Protein AF-A0A845Z6U8-F1 (afdb_monomer_lite)

Structure (mmCIF, N/CA/C/O backbone):
data_AF-A0A845Z6U8-F1
#
_entry.id   AF-A0A845Z6U8-F1
#
loop_
_atom_site.group_PDB
_atom_site.id
_atom_site.type_symbol
_atom_site.label_atom_id
_atom_site.label_alt_id
_atom_site.label_comp_id
_atom_site.label_asym_id
_atom_site.label_entity_id
_atom_site.label_seq_id
_atom_site.pdbx_PDB_ins_code
_atom_site.Cartn_x
_atom_site.Cartn_y
_atom_site.Cartn_z
_atom_site.occupancy
_atom_site.B_iso_or_equiv
_atom_site.auth_seq_id
_atom_site.auth_comp_id
_atom_site.auth_asym_id
_atom_site.auth_atom_id
_atom_site.pdbx_PDB_model_num
ATOM 1 N N . MET A 1 1 ? 1.580 18.014 40.217 1.00 48.16 1 MET A N 1
ATOM 2 C CA . MET A 1 1 ? 1.050 18.892 39.152 1.00 48.16 1 MET A CA 1
ATOM 3 C C . MET A 1 1 ? 1.675 18.442 37.843 1.00 48.16 1 MET A C 1
ATOM 5 O O . MET A 1 1 ? 2.863 18.664 37.665 1.00 48.16 1 MET A O 1
ATOM 9 N N . ALA A 1 2 ? 0.924 17.731 36.998 1.00 46.72 2 ALA A N 1
ATOM 10 C CA . ALA A 1 2 ? 1.406 17.305 35.682 1.00 46.72 2 ALA A CA 1
ATOM 11 C C . ALA A 1 2 ? 1.585 18.540 34.786 1.00 46.72 2 ALA A C 1
ATOM 13 O O . ALA A 1 2 ? 0.686 19.383 34.697 1.00 46.72 2 ALA A O 1
ATOM 14 N N . THR A 1 3 ? 2.762 18.694 34.191 1.00 50.81 3 THR A N 1
ATOM 15 C CA . THR A 1 3 ? 3.116 19.844 33.355 1.00 50.81 3 THR A CA 1
ATOM 16 C C . T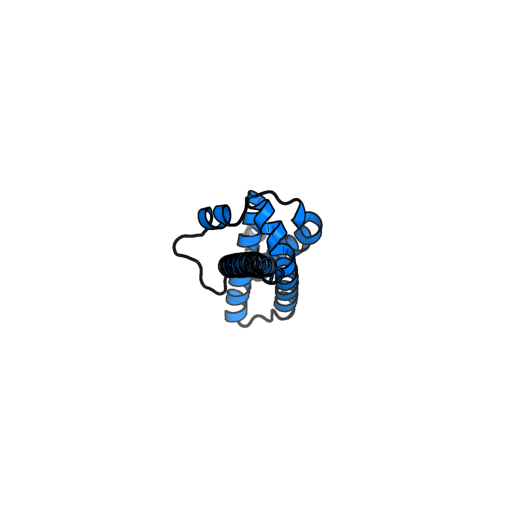HR A 1 3 ? 2.453 19.724 31.983 1.00 50.81 3 THR A C 1
ATOM 18 O O . THR A 1 3 ? 2.216 18.639 31.465 1.00 50.81 3 THR A O 1
ATOM 21 N N . LYS A 1 4 ? 2.164 20.866 31.348 1.00 52.47 4 LYS A N 1
ATOM 22 C CA . LYS A 1 4 ? 1.568 20.974 29.999 1.00 52.47 4 LYS A CA 1
ATOM 23 C C . LYS A 1 4 ? 2.322 20.167 28.919 1.00 52.47 4 LYS A C 1
ATOM 25 O O . LYS A 1 4 ? 1.747 19.840 27.887 1.00 52.47 4 LYS A O 1
ATOM 30 N N . SER A 1 5 ? 3.583 19.825 29.177 1.00 54.34 5 SER A N 1
ATOM 31 C CA . SER A 1 5 ? 4.432 18.975 28.337 1.00 54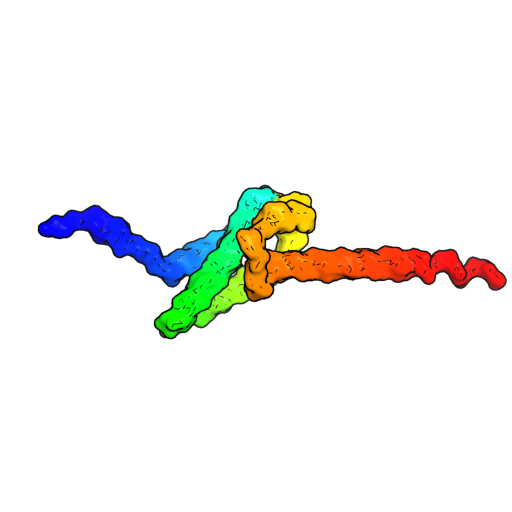.34 5 SER A CA 1
ATOM 32 C C . SER A 1 5 ? 4.039 17.490 28.366 1.00 54.34 5 SER A C 1
ATOM 34 O O . SER A 1 5 ? 4.144 16.833 27.331 1.00 54.34 5 SER A O 1
ATOM 36 N N . ASP A 1 6 ? 3.498 16.985 29.483 1.00 51.22 6 ASP A N 1
ATOM 37 C CA . ASP A 1 6 ? 2.974 15.612 29.578 1.00 51.22 6 ASP A CA 1
ATOM 38 C C . ASP A 1 6 ? 1.747 15.431 28.671 1.00 51.22 6 ASP A C 1
ATOM 40 O O . ASP A 1 6 ? 1.619 14.422 27.984 1.00 51.22 6 ASP A O 1
ATOM 44 N N . TYR A 1 7 ? 0.894 16.456 28.552 1.00 53.62 7 TYR A N 1
ATOM 45 C CA . TYR A 1 7 ? -0.278 16.434 27.665 1.00 53.62 7 TYR A CA 1
ATOM 46 C C . TYR A 1 7 ? 0.080 16.335 26.171 1.00 53.62 7 TYR A C 1
ATOM 48 O O . TYR A 1 7 ? -0.718 15.826 25.385 1.00 53.62 7 TYR A O 1
ATOM 56 N N . LEU A 1 8 ? 1.267 16.802 25.762 1.00 51.53 8 LEU A N 1
ATOM 57 C CA . LEU A 1 8 ? 1.724 16.731 24.369 1.00 51.53 8 LEU A CA 1
ATOM 58 C C . LEU A 1 8 ? 2.462 15.422 24.064 1.00 51.53 8 LEU A C 1
ATOM 60 O O . LEU A 1 8 ? 2.289 14.879 22.974 1.00 51.53 8 LEU A O 1
ATOM 64 N N . GLN A 1 9 ? 3.216 14.871 25.021 1.00 46.09 9 GLN A N 1
ATOM 65 C CA . GLN A 1 9 ? 3.813 13.535 24.881 1.00 46.09 9 GLN A CA 1
ATOM 66 C C . GLN A 1 9 ? 2.764 12.418 24.965 1.00 46.09 9 GLN A C 1
ATOM 68 O O . GLN A 1 9 ? 2.920 11.365 24.346 1.00 46.09 9 GLN A O 1
ATOM 73 N N . GLN A 1 10 ? 1.657 12.664 25.668 1.00 46.12 10 GLN A N 1
ATOM 74 C CA . GLN A 1 10 ? 0.540 11.736 25.808 1.00 46.12 10 GLN A CA 1
ATOM 75 C C . GLN A 1 10 ? -0.545 11.914 24.740 1.00 46.12 10 GLN A C 1
ATOM 77 O O . GLN A 1 10 ? -1.583 11.259 24.803 1.00 46.12 10 GLN A O 1
ATOM 82 N N . LYS A 1 11 ? -0.278 12.681 23.674 1.00 48.72 11 LYS A N 1
ATOM 83 C CA . LYS A 1 11 ? -0.920 12.433 22.379 1.00 48.72 11 LYS A CA 1
ATOM 84 C C . LYS A 1 11 ? -0.262 11.196 21.761 1.00 48.72 11 LYS A C 1
ATOM 86 O O . LYS A 1 11 ? 0.394 11.274 20.725 1.00 48.72 11 LYS A O 1
ATOM 91 N N . ARG A 1 12 ? -0.392 10.050 22.448 1.00 51.25 12 ARG A N 1
ATOM 92 C CA . ARG A 1 12 ? -0.118 8.730 21.874 1.00 51.25 12 ARG A CA 1
ATOM 93 C C . ARG A 1 12 ? -0.825 8.728 20.529 1.00 51.25 12 ARG A C 1
ATOM 95 O O . ARG A 1 12 ? -2.034 8.940 20.508 1.00 51.25 12 ARG A O 1
ATOM 102 N N . LEU A 1 13 ? -0.073 8.583 19.441 1.00 59.75 13 LEU A N 1
ATOM 103 C CA . LEU A 1 13 ? -0.636 8.416 18.107 1.00 59.75 13 LEU A CA 1
ATOM 104 C C . LEU A 1 13 ? -1.663 7.293 18.217 1.00 59.75 13 LEU A C 1
ATOM 106 O O . LEU A 1 13 ? -1.303 6.137 18.436 1.00 59.75 13 LEU A O 1
ATOM 110 N N . ASN A 1 14 ? -2.945 7.659 18.213 1.00 82.81 14 ASN A N 1
ATOM 111 C CA . ASN A 1 14 ? -4.014 6.682 18.205 1.00 82.81 14 ASN A CA 1
ATOM 112 C C . ASN A 1 14 ? -3.793 5.852 16.934 1.00 82.81 14 ASN A C 1
ATOM 114 O O . ASN A 1 14 ? -3.560 6.460 15.889 1.00 82.81 14 ASN A O 1
ATOM 118 N N . PRO A 1 15 ? -3.844 4.511 16.974 1.00 85.38 15 PRO A N 1
ATOM 119 C CA . PRO A 1 15 ? -3.687 3.705 15.765 1.00 85.38 15 PRO A CA 1
ATOM 120 C C . PRO A 1 15 ? -4.598 4.155 14.606 1.00 85.38 15 PRO A C 1
ATOM 122 O O . PRO A 1 15 ? -4.211 4.052 13.448 1.00 85.38 15 PRO A O 1
ATOM 125 N N . ALA A 1 16 ? -5.762 4.752 14.900 1.00 88.38 16 ALA A N 1
ATOM 126 C CA . ALA A 1 16 ? -6.628 5.371 13.892 1.00 88.38 16 ALA A CA 1
ATOM 127 C C . ALA A 1 16 ? -6.047 6.657 13.266 1.00 88.38 16 ALA A C 1
ATOM 129 O O . ALA A 1 16 ? -6.234 6.908 12.078 1.00 88.38 16 ALA A O 1
ATOM 130 N N . ASP A 1 17 ? -5.337 7.478 14.040 1.00 89.44 17 ASP A N 1
ATOM 131 C CA . ASP A 1 17 ? -4.647 8.662 13.517 1.00 89.44 17 ASP A CA 1
ATOM 132 C C . ASP A 1 17 ? -3.425 8.265 12.685 1.00 89.44 17 ASP A C 1
ATOM 134 O O . ASP A 1 17 ? -3.134 8.918 11.683 1.00 89.44 17 ASP A O 1
ATOM 138 N N . ASP A 1 18 ? -2.726 7.199 13.087 1.00 91.31 18 ASP A N 1
ATOM 139 C CA . ASP A 1 18 ? -1.624 6.638 12.304 1.00 91.31 18 ASP A CA 1
ATOM 140 C C . ASP A 1 18 ? -2.138 6.112 10.961 1.00 91.31 18 ASP A C 1
ATOM 142 O O . ASP A 1 18 ? -1.634 6.513 9.916 1.00 91.31 18 ASP A O 1
ATOM 146 N N . LEU A 1 19 ? -3.246 5.359 10.973 1.00 93.31 19 LEU A N 1
ATOM 147 C CA . LEU A 1 19 ? -3.896 4.875 9.755 1.00 93.31 19 LEU A CA 1
ATOM 148 C C . LEU A 1 19 ? -4.232 6.028 8.809 1.00 93.31 19 LEU A C 1
ATOM 150 O O . LEU A 1 19 ? -3.876 5.986 7.634 1.00 93.31 19 LEU A O 1
ATOM 154 N N . ARG A 1 20 ? -4.878 7.085 9.312 1.00 93.38 20 ARG A N 1
ATOM 155 C CA . ARG A 1 20 ? -5.236 8.248 8.485 1.00 93.38 20 ARG A CA 1
ATOM 156 C C . ARG A 1 20 ? -4.011 8.900 7.861 1.00 93.38 20 ARG A C 1
ATOM 158 O O . ARG A 1 20 ? -4.033 9.171 6.667 1.00 93.38 20 ARG A O 1
ATOM 165 N N . ARG A 1 21 ? -2.932 9.077 8.626 1.00 93.62 21 ARG A N 1
ATOM 166 C CA . ARG A 1 21 ? -1.672 9.636 8.111 1.00 93.62 21 ARG A CA 1
ATOM 167 C C . ARG A 1 21 ? -1.034 8.749 7.052 1.00 93.62 21 ARG A C 1
ATOM 169 O O . ARG A 1 21 ? -0.544 9.268 6.051 1.00 93.62 21 ARG A O 1
ATOM 176 N N . THR A 1 22 ? -1.035 7.433 7.253 1.00 94.44 22 THR A N 1
ATOM 177 C CA . THR A 1 22 ? -0.517 6.487 6.259 1.00 94.44 22 THR A CA 1
ATOM 178 C C . THR A 1 22 ? -1.336 6.560 4.970 1.00 94.44 22 THR A C 1
ATOM 180 O O . THR A 1 22 ? -0.755 6.656 3.890 1.00 94.44 22 THR A O 1
ATOM 183 N N . LEU A 1 23 ? -2.669 6.605 5.065 1.00 95.38 23 LEU A N 1
ATOM 184 C CA . LEU A 1 23 ? -3.548 6.773 3.901 1.00 95.38 23 LEU A CA 1
ATOM 185 C C . LEU A 1 23 ? -3.314 8.118 3.193 1.00 95.38 23 LEU A C 1
ATOM 187 O O . LEU A 1 23 ? -3.176 8.135 1.972 1.00 95.38 23 LEU A O 1
ATOM 191 N N . ASP A 1 24 ? -3.188 9.220 3.939 1.00 95.88 24 ASP A N 1
ATOM 192 C CA . ASP A 1 24 ? -2.892 10.550 3.384 1.00 95.88 24 ASP A CA 1
ATOM 193 C C . ASP A 1 24 ? -1.552 10.554 2.619 1.00 95.88 24 ASP A C 1
ATOM 195 O O . ASP A 1 24 ? -1.459 11.092 1.514 1.00 95.88 24 ASP A O 1
ATOM 199 N N . SER A 1 25 ? -0.515 9.917 3.176 1.00 93.62 25 SER A N 1
ATOM 200 C CA . SER A 1 25 ? 0.802 9.780 2.534 1.00 93.62 25 SER A CA 1
ATOM 201 C C . SER A 1 25 ? 0.715 8.987 1.224 1.00 93.62 25 SER A C 1
ATOM 203 O O . SER A 1 25 ? 1.220 9.419 0.184 1.00 93.62 25 SER A O 1
ATOM 205 N N . LEU A 1 26 ? 0.015 7.849 1.246 1.00 94.00 26 LEU A N 1
ATOM 206 C CA . LEU A 1 26 ? -0.188 7.001 0.071 1.00 94.00 26 LEU A CA 1
ATOM 207 C C . LEU A 1 26 ? -0.981 7.716 -1.034 1.00 94.00 26 LEU A C 1
ATOM 209 O O . LEU A 1 26 ? -0.670 7.563 -2.219 1.00 94.00 26 LEU A O 1
ATOM 213 N N . GLU A 1 27 ? -1.978 8.520 -0.667 1.00 94.88 27 GLU A N 1
ATOM 214 C CA . GLU A 1 27 ? -2.736 9.360 -1.600 1.00 94.88 27 GLU A CA 1
ATOM 215 C C . GLU A 1 27 ? -1.871 10.482 -2.195 1.00 94.88 27 GLU A C 1
ATOM 217 O O . GLU A 1 27 ? -1.907 10.717 -3.406 1.00 94.88 27 GLU A O 1
ATOM 222 N N . ALA A 1 28 ? -1.028 11.126 -1.385 1.00 94.12 28 ALA A N 1
ATOM 223 C CA . ALA A 1 28 ? -0.140 12.199 -1.835 1.00 94.12 28 ALA A CA 1
ATOM 224 C C . ALA A 1 28 ? 0.939 11.730 -2.830 1.00 94.12 28 ALA A C 1
ATOM 226 O O . ALA A 1 28 ? 1.437 12.527 -3.630 1.00 94.12 28 ALA A O 1
ATOM 227 N N . ILE A 1 29 ? 1.287 10.441 -2.818 1.00 90.75 29 ILE A N 1
ATOM 228 C CA . ILE A 1 29 ? 2.271 9.844 -3.735 1.00 90.75 29 ILE A CA 1
ATOM 229 C C . ILE A 1 29 ? 1.690 9.581 -5.134 1.00 90.75 29 ILE A C 1
ATOM 231 O O . ILE A 1 29 ? 2.437 9.491 -6.112 1.00 90.75 29 ILE A O 1
ATOM 235 N N . GLN A 1 30 ? 0.364 9.497 -5.278 1.00 90.50 30 GLN A N 1
ATOM 236 C CA . GLN A 1 30 ? -0.290 9.211 -6.561 1.00 90.50 30 GLN A CA 1
ATOM 237 C C . GLN A 1 30 ? 0.203 10.071 -7.747 1.00 90.50 30 GLN A C 1
ATOM 239 O O . GLN A 1 30 ? 0.542 9.491 -8.785 1.00 90.50 30 GLN A O 1
ATOM 244 N N . PRO A 1 31 ? 0.314 11.413 -7.649 1.00 90.81 31 PRO A N 1
ATOM 245 C CA . PRO A 1 31 ? 0.793 12.238 -8.761 1.00 90.81 31 PRO A CA 1
ATOM 246 C C . PRO A 1 31 ? 2.264 11.991 -9.135 1.00 90.81 31 PRO A C 1
ATOM 248 O O . PRO A 1 31 ? 2.643 12.205 -10.288 1.00 90.81 31 PRO A O 1
ATOM 251 N N . THR A 1 32 ? 3.095 11.522 -8.201 1.00 90.69 32 THR A N 1
ATOM 252 C CA . THR A 1 32 ? 4.552 11.385 -8.378 1.00 90.69 32 THR A CA 1
ATOM 253 C C . THR A 1 32 ? 5.014 9.937 -8.524 1.00 90.69 32 THR A C 1
ATOM 255 O O . THR A 1 32 ? 6.206 9.686 -8.687 1.00 90.69 32 THR A O 1
ATOM 258 N N . ILE A 1 33 ? 4.095 8.966 -8.570 1.00 87.44 33 ILE A N 1
ATOM 259 C CA . ILE A 1 33 ? 4.414 7.529 -8.533 1.00 87.44 33 ILE A CA 1
ATOM 260 C C . ILE A 1 33 ? 5.384 7.050 -9.631 1.00 87.44 33 ILE A C 1
ATOM 262 O O . ILE A 1 33 ? 6.127 6.090 -9.447 1.00 87.44 33 ILE A O 1
ATOM 266 N N . LYS A 1 34 ? 5.416 7.727 -10.787 1.00 87.19 34 LYS A N 1
ATOM 267 C CA . LYS A 1 34 ? 6.352 7.421 -11.888 1.00 87.19 34 LYS A CA 1
ATOM 268 C C . LYS A 1 34 ? 7.796 7.849 -11.610 1.00 87.19 34 LYS A C 1
ATOM 270 O O . LYS A 1 34 ? 8.688 7.403 -12.323 1.00 87.19 34 LYS A O 1
ATOM 275 N N . GLN A 1 35 ? 7.997 8.752 -10.659 1.00 90.06 35 GLN A N 1
ATOM 276 C CA . GLN A 1 35 ? 9.274 9.400 -10.354 1.00 90.06 35 GLN A CA 1
ATOM 277 C C . GLN A 1 35 ? 9.927 8.821 -9.093 1.00 90.06 35 GLN A C 1
ATOM 279 O O . GLN A 1 35 ? 10.997 9.276 -8.700 1.00 90.06 35 GLN A O 1
ATOM 284 N N . LEU A 1 36 ? 9.291 7.832 -8.458 1.00 88.25 36 LEU A N 1
ATOM 285 C CA . LEU A 1 36 ? 9.806 7.233 -7.236 1.00 88.25 36 LEU A CA 1
ATOM 286 C C . LEU A 1 36 ? 11.114 6.495 -7.506 1.00 88.25 36 LEU A C 1
ATOM 288 O O . LEU A 1 36 ? 11.211 5.675 -8.424 1.00 88.25 36 LEU A O 1
ATOM 292 N N . ASN A 1 37 ? 12.100 6.758 -6.656 1.00 89.06 37 ASN A N 1
ATOM 293 C CA . ASN A 1 37 ? 13.303 5.940 -6.584 1.00 89.06 37 ASN A CA 1
ATOM 294 C C . ASN A 1 37 ? 13.034 4.637 -5.813 1.00 89.06 37 ASN A C 1
ATOM 296 O O . ASN A 1 37 ? 11.963 4.439 -5.238 1.00 89.06 37 ASN A O 1
ATOM 300 N N . SER A 1 38 ? 14.027 3.752 -5.776 1.00 85.38 38 SER A N 1
ATOM 301 C CA . SER A 1 38 ? 13.900 2.424 -5.169 1.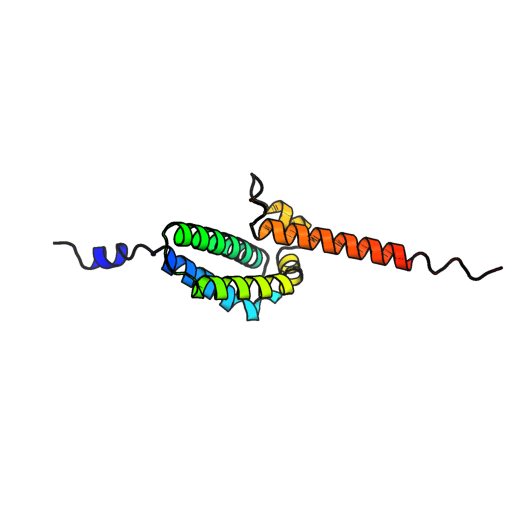00 85.38 38 SER A CA 1
ATOM 302 C C . SER A 1 38 ? 13.522 2.473 -3.688 1.00 85.38 38 SER A C 1
ATOM 304 O O . SER A 1 38 ? 12.649 1.724 -3.258 1.00 85.38 38 SER A O 1
ATOM 306 N N . THR A 1 39 ? 14.101 3.398 -2.921 1.00 87.38 39 THR A N 1
ATOM 307 C CA . THR A 1 39 ? 13.800 3.573 -1.493 1.00 87.38 39 THR A CA 1
ATOM 308 C C . THR A 1 39 ? 12.373 4.069 -1.269 1.00 87.38 39 THR A C 1
ATOM 310 O O . THR A 1 39 ? 11.680 3.576 -0.383 1.00 87.38 39 THR A O 1
ATOM 313 N N . GLN A 1 40 ? 11.907 5.015 -2.084 1.00 89.69 40 GLN A N 1
ATOM 314 C CA . GLN A 1 40 ? 10.543 5.542 -2.002 1.00 89.69 40 GLN A CA 1
ATOM 315 C C . GLN A 1 40 ? 9.509 4.503 -2.438 1.00 89.69 40 GLN A C 1
ATOM 317 O O . GLN A 1 40 ? 8.502 4.320 -1.762 1.00 89.69 40 GLN A O 1
ATOM 322 N N . ALA A 1 41 ? 9.776 3.788 -3.534 1.00 88.44 41 ALA A N 1
ATOM 323 C CA . ALA A 1 41 ? 8.950 2.678 -3.995 1.00 88.44 41 ALA A CA 1
ATOM 324 C C . ALA A 1 41 ? 8.814 1.603 -2.907 1.00 88.44 41 ALA A C 1
ATOM 326 O O . ALA A 1 41 ? 7.711 1.139 -2.636 1.00 88.44 41 ALA A O 1
ATOM 327 N N . LEU A 1 42 ? 9.918 1.261 -2.237 1.00 86.88 42 LEU A N 1
ATOM 328 C CA . LEU A 1 42 ? 9.919 0.334 -1.109 1.00 86.88 42 LEU A CA 1
ATOM 329 C C . LEU A 1 42 ? 9.107 0.867 0.082 1.00 86.88 42 LEU A C 1
ATOM 331 O O . LEU A 1 42 ? 8.368 0.104 0.704 1.00 86.88 42 LEU A O 1
ATOM 335 N N . GLY A 1 43 ? 9.234 2.162 0.384 1.00 89.31 43 GLY A N 1
ATOM 336 C CA . GLY A 1 43 ? 8.443 2.844 1.410 1.00 89.31 43 GLY A CA 1
ATOM 337 C C . GLY A 1 43 ? 6.944 2.703 1.162 1.00 89.31 43 GLY A C 1
ATOM 338 O O . GLY A 1 43 ? 6.232 2.242 2.043 1.00 89.31 43 GLY A O 1
ATOM 339 N N . VAL A 1 44 ? 6.489 2.951 -0.070 1.00 90.94 44 VAL A N 1
ATOM 340 C CA . VAL A 1 44 ? 5.077 2.784 -0.461 1.00 90.94 44 VAL A CA 1
ATOM 341 C C . VAL A 1 44 ? 4.569 1.367 -0.194 1.00 90.94 44 VAL A C 1
ATOM 343 O O . VAL A 1 44 ? 3.460 1.200 0.305 1.00 90.94 44 VAL A O 1
ATOM 346 N N . LEU A 1 45 ? 5.364 0.334 -0.499 1.00 88.00 45 LEU A N 1
ATOM 347 C CA . LEU A 1 45 ? 4.959 -1.054 -0.239 1.00 88.00 45 LEU A CA 1
ATOM 348 C C . LEU A 1 45 ? 4.834 -1.355 1.254 1.00 88.00 45 LEU A C 1
ATOM 350 O O . LEU A 1 45 ? 3.935 -2.086 1.660 1.00 88.00 45 LEU A O 1
ATOM 354 N N . ARG A 1 46 ? 5.729 -0.790 2.068 1.00 88.12 46 ARG A N 1
ATOM 355 C CA . ARG A 1 46 ? 5.665 -0.919 3.527 1.00 88.12 46 ARG A CA 1
ATOM 356 C C . ARG A 1 46 ? 4.472 -0.167 4.103 1.00 88.12 46 ARG A C 1
ATOM 358 O O . ARG A 1 46 ? 3.800 -0.712 4.968 1.00 88.12 46 ARG A O 1
ATOM 365 N N . ASP A 1 47 ? 4.185 1.025 3.597 1.00 92.25 47 ASP A N 1
ATOM 366 C CA . ASP A 1 47 ? 3.048 1.836 4.033 1.00 92.25 47 ASP A CA 1
ATOM 367 C C . ASP A 1 47 ? 1.712 1.161 3.686 1.00 92.25 47 ASP A C 1
ATOM 369 O O . ASP A 1 47 ? 0.781 1.199 4.487 1.00 92.25 47 ASP A O 1
ATOM 373 N N . LEU A 1 48 ? 1.618 0.486 2.533 1.00 91.25 48 LEU A N 1
ATOM 374 C CA . LEU A 1 48 ? 0.442 -0.312 2.160 1.00 91.25 48 LEU A CA 1
ATOM 375 C C . LEU A 1 48 ? 0.205 -1.478 3.128 1.00 91.25 48 LEU A C 1
ATOM 377 O O . LEU A 1 48 ? -0.916 -1.663 3.599 1.00 91.25 48 LEU A O 1
ATOM 381 N N . ASP A 1 49 ? 1.255 -2.235 3.449 1.00 89.62 49 ASP A N 1
ATOM 382 C CA . ASP A 1 49 ? 1.180 -3.319 4.433 1.00 89.62 49 ASP A CA 1
ATOM 383 C C . ASP A 1 49 ? 0.838 -2.793 5.835 1.00 89.62 49 ASP A C 1
ATOM 385 O O . ASP A 1 49 ? 0.019 -3.382 6.536 1.00 89.62 49 ASP A O 1
ATOM 389 N N . HIS A 1 50 ? 1.439 -1.670 6.238 1.00 90.62 50 HIS A N 1
ATOM 390 C CA . HIS A 1 50 ? 1.189 -1.047 7.539 1.00 90.62 50 HIS A CA 1
ATOM 391 C C . HIS A 1 50 ? -0.255 -0.558 7.663 1.00 90.62 50 HIS A C 1
ATOM 393 O O . HIS A 1 50 ? -0.914 -0.828 8.665 1.00 90.62 50 HIS A O 1
ATOM 399 N N . ALA A 1 51 ? -0.787 0.097 6.627 1.00 91.94 51 ALA A N 1
ATOM 400 C CA . ALA A 1 51 ? -2.187 0.509 6.586 1.00 91.94 51 ALA A CA 1
ATOM 401 C C . ALA A 1 51 ? -3.140 -0.696 6.667 1.00 91.94 51 ALA A C 1
ATOM 403 O O . ALA A 1 51 ? -4.135 -0.635 7.391 1.00 91.94 51 ALA A O 1
ATOM 404 N N . TYR A 1 52 ? -2.819 -1.800 5.983 1.00 90.56 52 TYR A N 1
ATOM 405 C CA . TYR A 1 52 ? -3.585 -3.044 6.078 1.00 90.56 52 TYR A CA 1
ATOM 406 C C . TYR A 1 52 ? -3.572 -3.621 7.502 1.00 90.56 52 TYR A C 1
ATOM 408 O O . TYR A 1 52 ? -4.630 -3.933 8.056 1.00 90.56 52 TYR A O 1
ATOM 416 N N . ASP A 1 53 ? -2.397 -3.704 8.132 1.00 89.94 53 ASP A N 1
ATOM 417 C CA . ASP A 1 53 ? -2.257 -4.191 9.508 1.00 89.94 53 ASP A CA 1
ATOM 418 C C . ASP A 1 53 ? -3.033 -3.299 10.500 1.00 89.94 53 ASP A C 1
ATOM 420 O O . ASP A 1 53 ? -3.697 -3.812 11.406 1.00 89.94 53 ASP A O 1
ATOM 424 N N . LEU A 1 54 ? -2.996 -1.972 10.326 1.00 91.62 54 LEU A N 1
ATOM 425 C CA . LEU A 1 54 ? -3.742 -1.026 11.160 1.00 91.62 54 LEU A CA 1
ATOM 426 C C . LEU A 1 54 ? -5.257 -1.156 10.988 1.00 91.62 54 LEU A C 1
ATOM 428 O O . LEU A 1 54 ? -5.971 -1.139 11.992 1.00 91.62 54 LEU A O 1
ATOM 432 N N . LEU A 1 55 ? -5.747 -1.318 9.754 1.00 91.81 55 LEU A N 1
ATOM 433 C CA . LEU A 1 55 ? -7.167 -1.571 9.490 1.00 91.81 55 LEU A CA 1
ATOM 434 C C . LEU A 1 55 ? -7.637 -2.807 10.254 1.00 91.81 55 LEU A C 1
ATOM 436 O O . LEU A 1 55 ? -8.550 -2.697 11.067 1.00 91.81 55 LEU A O 1
ATOM 440 N N . ARG A 1 56 ? -6.940 -3.942 10.113 1.00 89.81 56 ARG A N 1
ATOM 441 C CA . ARG A 1 56 ? -7.313 -5.181 10.818 1.00 89.81 56 ARG A CA 1
ATOM 442 C C . ARG A 1 56 ? -7.273 -5.037 12.337 1.00 89.81 56 ARG A C 1
ATOM 444 O O . ARG A 1 56 ? -8.139 -5.557 13.038 1.00 89.81 56 ARG A O 1
ATOM 451 N N . GLN A 1 57 ? -6.271 -4.334 12.864 1.00 90.88 57 GLN A N 1
ATOM 452 C CA . GLN A 1 57 ? -6.152 -4.089 14.305 1.00 90.88 57 GLN A CA 1
ATOM 453 C C . GLN A 1 57 ? -7.281 -3.213 14.857 1.00 90.88 57 GLN A C 1
ATOM 455 O O . GLN A 1 57 ? -7.674 -3.383 16.013 1.00 90.88 57 GLN A O 1
ATOM 460 N N . LEU A 1 58 ? -7.757 -2.244 14.077 1.00 91.50 58 LEU A N 1
ATOM 461 C CA . LEU A 1 58 ? -8.831 -1.334 14.467 1.00 91.50 58 LEU A CA 1
ATOM 462 C C . LEU A 1 58 ? -10.214 -1.975 14.266 1.00 91.50 58 LEU A C 1
ATOM 464 O O . LEU A 1 58 ? -11.076 -1.801 15.125 1.00 91.50 58 LEU A O 1
ATOM 468 N N . GLU A 1 59 ? -10.403 -2.771 13.210 1.00 89.81 59 GLU A N 1
ATOM 469 C CA . GLU A 1 59 ? -11.604 -3.596 12.999 1.00 89.81 59 GLU A CA 1
ATOM 470 C C . GLU A 1 59 ? -11.801 -4.583 14.153 1.00 89.81 59 GLU A C 1
ATOM 472 O O . GLU A 1 59 ? -12.899 -4.713 14.684 1.00 89.81 59 GLU A O 1
ATOM 477 N N . ALA A 1 60 ? -10.722 -5.226 14.619 1.00 89.75 60 ALA A N 1
ATOM 478 C CA . ALA A 1 60 ? -10.768 -6.132 15.768 1.00 89.75 60 ALA A CA 1
ATOM 479 C C . ALA A 1 60 ? -11.191 -5.442 17.083 1.00 89.75 60 ALA A C 1
ATOM 481 O O . ALA A 1 60 ? -11.491 -6.119 18.066 1.00 89.75 60 ALA A O 1
ATOM 482 N N . LYS A 1 61 ? -11.199 -4.104 17.114 1.00 89.81 61 LYS A N 1
ATOM 483 C CA . LYS A 1 61 ? -11.667 -3.279 18.238 1.00 89.81 61 LYS A CA 1
ATOM 484 C C . LYS A 1 61 ? -13.070 -2.707 18.012 1.00 89.81 61 LYS A C 1
ATOM 486 O O . LYS A 1 61 ? -13.472 -1.828 18.769 1.00 89.81 61 LYS A O 1
ATOM 491 N N . ASP A 1 62 ? -13.778 -3.183 16.986 1.00 87.56 62 ASP A N 1
ATOM 492 C CA . ASP A 1 62 ? -15.140 -2.775 16.620 1.00 87.56 62 ASP A CA 1
ATOM 493 C C . ASP A 1 62 ? -15.274 -1.259 16.359 1.00 87.56 62 ASP A C 1
ATOM 495 O O . ASP A 1 62 ? -16.296 -0.622 16.614 1.00 87.56 62 ASP A O 1
ATOM 499 N N . ILE A 1 63 ? -14.191 -0.645 15.869 1.00 86.69 63 ILE A N 1
ATOM 500 C CA . ILE A 1 63 ? -14.186 0.758 15.454 1.00 86.69 63 ILE A CA 1
ATOM 501 C C . ILE A 1 63 ? -14.807 0.837 14.059 1.00 86.69 63 ILE A C 1
ATOM 503 O O . ILE A 1 63 ? -14.423 0.096 13.158 1.00 86.69 63 ILE A O 1
ATOM 507 N N . ASN A 1 64 ? -15.737 1.772 13.849 1.00 88.69 64 ASN A N 1
ATOM 508 C CA . ASN A 1 64 ? -16.276 2.017 12.515 1.00 88.69 64 ASN A CA 1
ATOM 509 C C . ASN A 1 64 ? -15.206 2.665 11.617 1.00 88.69 64 ASN A C 1
ATOM 511 O O . ASN A 1 64 ? -14.860 3.831 11.809 1.00 88.69 64 ASN A O 1
ATOM 515 N N . LEU A 1 65 ? -14.717 1.903 10.638 1.00 91.88 65 LEU A N 1
ATOM 516 C CA . LEU A 1 65 ? -13.682 2.300 9.676 1.00 91.88 65 LEU A CA 1
ATOM 517 C C . LEU A 1 65 ? -14.193 2.318 8.232 1.00 91.88 65 LEU A C 1
ATOM 519 O O . LEU A 1 65 ? -13.404 2.220 7.293 1.00 91.88 65 LEU A O 1
ATOM 523 N N . GLN A 1 66 ? -15.510 2.390 8.009 1.00 90.31 66 GLN A N 1
ATOM 524 C CA . GLN A 1 66 ? -16.076 2.276 6.658 1.00 90.31 66 GLN A CA 1
ATOM 525 C C . GLN A 1 66 ? -15.468 3.303 5.681 1.00 90.31 66 GLN A C 1
ATOM 527 O O . GLN A 1 66 ? -15.226 2.986 4.514 1.00 90.31 66 GLN A O 1
ATOM 532 N N . GLY A 1 67 ? -15.181 4.518 6.160 1.00 91.69 67 GLY A N 1
ATOM 533 C CA . GLY A 1 67 ? -14.511 5.552 5.371 1.00 91.69 67 GLY A CA 1
ATOM 534 C C . GLY A 1 67 ? -13.068 5.181 5.028 1.00 91.69 67 GLY A C 1
ATOM 535 O O . GLY A 1 67 ? -12.665 5.256 3.866 1.00 91.69 67 GLY A O 1
ATOM 536 N N . GLU A 1 68 ? -12.299 4.737 6.019 1.00 94.44 68 GLU A N 1
ATOM 537 C CA . GLU A 1 68 ? -10.914 4.304 5.860 1.00 94.44 68 GLU A CA 1
ATOM 538 C C . GLU A 1 68 ? -10.789 3.073 4.941 1.00 94.44 68 GLU A C 1
ATOM 540 O O . GLU A 1 68 ? -9.884 3.040 4.107 1.00 94.44 68 GLU A O 1
ATOM 545 N N . HIS A 1 69 ? -11.733 2.125 4.987 1.00 92.12 69 HIS A N 1
ATOM 546 C CA . HIS A 1 69 ? -11.799 1.016 4.025 1.00 92.12 69 HIS A CA 1
ATOM 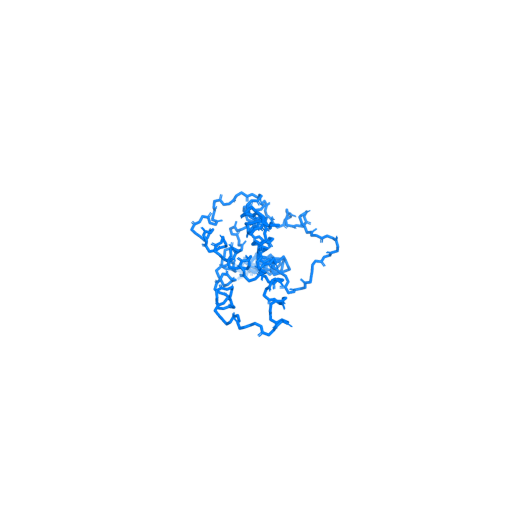547 C C . HIS A 1 69 ? -11.993 1.499 2.594 1.00 92.12 69 HIS A C 1
ATOM 549 O O . HIS A 1 69 ? -11.276 1.052 1.699 1.00 92.12 69 HIS A O 1
ATOM 555 N N . GLY A 1 70 ? -12.940 2.413 2.364 1.00 92.69 70 GLY A N 1
ATOM 556 C CA . GLY A 1 70 ? -13.182 2.958 1.028 1.00 92.69 70 GLY A CA 1
ATOM 557 C C . GLY A 1 70 ? -11.945 3.662 0.465 1.00 92.69 70 GLY A C 1
ATOM 558 O O . GLY A 1 70 ? -11.583 3.457 -0.696 1.00 92.69 70 GLY A O 1
ATOM 559 N N . ARG A 1 71 ? -11.248 4.437 1.307 1.00 95.31 71 ARG A N 1
ATOM 560 C CA . ARG A 1 71 ? -9.982 5.091 0.945 1.00 95.31 71 ARG A CA 1
ATOM 561 C C . ARG A 1 71 ? -8.895 4.076 0.614 1.00 95.31 71 ARG A C 1
ATOM 563 O O . ARG A 1 71 ? -8.295 4.158 -0.457 1.00 95.31 71 ARG A O 1
ATOM 570 N N . PHE A 1 72 ? -8.680 3.092 1.486 1.00 94.12 72 PHE A N 1
ATOM 571 C CA . PHE A 1 72 ? -7.676 2.057 1.261 1.00 94.12 72 PHE A CA 1
ATOM 572 C C . PHE A 1 72 ? -7.949 1.282 -0.032 1.00 94.12 72 PHE A C 1
ATOM 574 O O . PHE A 1 72 ? -7.061 1.183 -0.870 1.00 94.12 72 PHE A O 1
ATOM 581 N N . GLN A 1 73 ? -9.191 0.855 -0.280 1.00 91.44 73 GLN A N 1
ATOM 582 C CA . GLN A 1 73 ? -9.574 0.178 -1.527 1.00 91.44 73 GLN A CA 1
ATOM 583 C C . GLN A 1 73 ? -9.311 1.032 -2.778 1.00 91.44 73 GLN A C 1
ATOM 585 O O . GLN A 1 73 ? -8.865 0.513 -3.806 1.00 91.44 73 GLN A O 1
ATOM 590 N N . ALA A 1 74 ? -9.558 2.344 -2.715 1.00 92.81 74 ALA A N 1
ATOM 591 C CA . ALA A 1 74 ? -9.257 3.251 -3.821 1.00 92.81 74 ALA A CA 1
ATOM 592 C C . ALA A 1 74 ? -7.743 3.346 -4.081 1.00 92.81 74 ALA A C 1
ATOM 594 O O . ALA A 1 74 ? -7.310 3.275 -5.238 1.00 92.81 74 ALA A O 1
ATOM 595 N N . ILE A 1 75 ? -6.938 3.437 -3.016 1.00 93.00 75 ILE A N 1
ATOM 596 C CA . ILE A 1 75 ? -5.472 3.396 -3.095 1.00 93.00 75 ILE A CA 1
ATOM 597 C C . ILE A 1 75 ? -5.022 2.060 -3.688 1.00 93.00 75 ILE A C 1
ATOM 599 O O . ILE A 1 75 ? -4.217 2.054 -4.618 1.00 93.00 75 ILE A O 1
ATOM 603 N N . GLU A 1 76 ? -5.566 0.931 -3.237 1.00 89.50 76 GLU A N 1
ATOM 604 C CA . GLU A 1 76 ? -5.220 -0.381 -3.780 1.00 89.50 76 GLU A CA 1
ATOM 605 C C . GLU A 1 76 ? -5.524 -0.466 -5.278 1.00 89.50 76 GLU A C 1
ATOM 607 O O . GLU A 1 76 ? -4.666 -0.853 -6.077 1.00 89.50 76 GLU A O 1
ATOM 612 N N . ALA A 1 77 ? -6.725 -0.060 -5.693 1.00 89.31 77 ALA A N 1
ATOM 613 C CA . ALA A 1 77 ? -7.124 -0.054 -7.097 1.00 89.31 77 ALA A CA 1
ATOM 614 C C . ALA A 1 77 ? -6.199 0.826 -7.953 1.00 89.31 77 ALA A C 1
ATOM 616 O O . ALA A 1 77 ? -5.847 0.452 -9.079 1.00 89.31 77 ALA A O 1
ATOM 617 N N . PHE A 1 78 ? -5.769 1.970 -7.418 1.00 90.12 78 PHE A N 1
ATOM 618 C CA . PHE A 1 78 ? -4.769 2.821 -8.048 1.00 90.12 78 PHE A CA 1
ATOM 619 C C . PHE A 1 78 ? -3.416 2.101 -8.152 1.00 90.12 78 PHE A C 1
ATOM 621 O O . PHE A 1 78 ? -2.889 1.937 -9.256 1.00 90.12 78 PHE A O 1
ATOM 628 N N . MET A 1 79 ? -2.879 1.592 -7.044 1.00 88.12 79 MET A N 1
ATOM 629 C CA . MET A 1 79 ? -1.569 0.933 -6.991 1.00 88.12 79 MET A CA 1
ATOM 630 C C . MET A 1 79 ? -1.496 -0.297 -7.907 1.00 88.12 79 MET A C 1
ATOM 632 O O . MET A 1 79 ? -0.454 -0.558 -8.517 1.00 88.12 79 MET A O 1
ATOM 636 N N . ARG A 1 80 ? -2.616 -1.002 -8.119 1.00 86.00 80 ARG A N 1
ATOM 637 C CA . ARG A 1 80 ? -2.719 -2.123 -9.074 1.00 86.00 80 ARG A CA 1
ATOM 638 C C . ARG A 1 80 ? -2.464 -1.680 -10.515 1.00 86.00 80 ARG A C 1
ATOM 640 O O . ARG A 1 80 ? -1.819 -2.387 -11.288 1.00 86.00 80 ARG A O 1
ATOM 647 N N . ARG A 1 81 ? -2.927 -0.485 -10.890 1.00 86.19 81 ARG A N 1
ATOM 648 C CA . ARG A 1 81 ? -2.657 0.106 -12.215 1.00 86.19 81 ARG A CA 1
ATOM 649 C C . ARG A 1 81 ? -1.197 0.547 -12.344 1.00 86.19 81 ARG A C 1
ATOM 651 O O . ARG A 1 81 ? -0.623 0.485 -13.432 1.00 86.19 81 ARG A O 1
ATOM 658 N N . TRP A 1 82 ? -0.585 0.944 -11.231 1.00 85.81 82 TRP A N 1
ATOM 659 C CA . TRP A 1 82 ? 0.775 1.483 -11.174 1.00 85.81 82 TRP A CA 1
ATOM 660 C C . TRP A 1 82 ? 1.852 0.474 -10.783 1.00 85.81 82 TRP A C 1
ATOM 662 O O . TRP A 1 82 ? 3.025 0.840 -10.734 1.00 85.81 82 TRP A O 1
ATOM 672 N N . THR A 1 83 ? 1.507 -0.805 -10.625 1.00 84.38 83 THR A N 1
ATOM 673 C CA . THR A 1 83 ? 2.441 -1.866 -10.219 1.00 84.38 83 THR A CA 1
ATOM 674 C C . THR A 1 83 ? 3.682 -1.933 -11.112 1.00 84.38 83 THR A C 1
ATOM 676 O O . THR A 1 83 ? 4.797 -2.101 -10.635 1.00 84.38 83 THR A O 1
ATOM 679 N N . ALA A 1 84 ? 3.530 -1.754 -12.426 1.00 83.19 84 ALA A N 1
ATOM 680 C CA . ALA A 1 84 ? 4.661 -1.837 -13.349 1.00 83.19 84 ALA A CA 1
ATOM 681 C C . ALA A 1 84 ? 5.622 -0.631 -13.294 1.00 83.19 84 ALA A C 1
ATOM 683 O O . ALA A 1 84 ? 6.833 -0.832 -13.392 1.00 83.19 84 ALA A O 1
ATOM 684 N N . PRO A 1 85 ? 5.139 0.618 -13.194 1.00 83.94 85 PRO A N 1
ATOM 685 C CA . PRO A 1 85 ? 5.969 1.759 -12.807 1.00 83.94 85 PRO A CA 1
ATOM 686 C C . PRO A 1 85 ? 6.641 1.600 -11.438 1.00 83.94 85 PRO A C 1
ATOM 688 O O . PRO A 1 85 ? 7.845 1.818 -11.353 1.00 83.94 85 PRO A O 1
ATOM 691 N N . LEU A 1 86 ? 5.913 1.128 -10.422 1.00 83.25 86 LEU A N 1
ATOM 692 C CA . LEU A 1 86 ? 6.442 0.872 -9.074 1.00 83.25 86 LEU A CA 1
ATOM 693 C C . LEU A 1 86 ? 7.615 -0.118 -9.102 1.00 83.25 86 LEU A C 1
ATOM 695 O O . LEU A 1 86 ? 8.692 0.167 -8.589 1.00 83.25 86 LEU A O 1
ATOM 699 N N . LEU A 1 87 ? 7.442 -1.241 -9.805 1.00 83.88 87 LEU A N 1
ATOM 700 C CA . LEU A 1 87 ? 8.496 -2.235 -10.013 1.00 83.88 87 LEU A CA 1
ATOM 701 C C . LEU A 1 87 ? 9.708 -1.670 -10.749 1.00 83.88 87 LEU A C 1
ATOM 703 O O . LEU A 1 87 ? 10.831 -2.046 -10.441 1.00 83.88 87 LEU A O 1
ATOM 707 N N . ARG A 1 88 ? 9.502 -0.782 -11.729 1.00 82.25 88 ARG A N 1
ATOM 708 C CA . ARG A 1 88 ? 10.617 -0.117 -12.418 1.00 82.25 88 ARG A CA 1
ATOM 709 C C . ARG A 1 88 ? 11.396 0.790 -11.469 1.00 82.25 88 ARG A C 1
ATOM 711 O O . ARG A 1 88 ? 12.618 0.717 -11.481 1.00 82.25 88 ARG A O 1
ATOM 718 N N . GLY A 1 89 ? 10.709 1.572 -10.635 1.00 81.56 89 GLY A N 1
ATOM 719 C CA . GLY A 1 89 ? 11.347 2.385 -9.592 1.00 81.56 89 GLY A CA 1
ATOM 720 C C . GLY A 1 89 ? 12.143 1.540 -8.593 1.00 81.56 89 GLY A C 1
ATOM 721 O O . GLY A 1 89 ? 13.243 1.915 -8.194 1.00 81.56 89 GLY A O 1
ATOM 722 N N . LEU A 1 90 ? 11.642 0.346 -8.265 1.00 82.88 90 LEU A N 1
ATOM 723 C CA . LEU A 1 90 ? 12.306 -0.602 -7.367 1.00 82.88 90 LEU A CA 1
ATOM 724 C C . LEU A 1 90 ? 13.592 -1.236 -7.942 1.00 82.88 90 LEU A C 1
ATOM 726 O O . LEU A 1 90 ? 14.334 -1.863 -7.198 1.00 82.88 90 LEU A O 1
ATOM 730 N N . GLY A 1 91 ? 13.866 -1.099 -9.244 1.00 82.50 91 GLY A N 1
ATOM 731 C CA . GLY A 1 91 ? 14.974 -1.796 -9.918 1.00 82.50 91 GLY A CA 1
ATOM 732 C C . GLY A 1 91 ? 14.562 -3.101 -10.613 1.00 82.50 91 GLY A C 1
ATOM 733 O O . GLY A 1 91 ? 15.403 -3.837 -11.122 1.00 82.50 91 GLY A O 1
ATOM 734 N N . GLY A 1 92 ? 13.259 -3.371 -10.694 1.00 82.00 92 GLY A N 1
ATOM 735 C CA . GLY A 1 92 ? 12.670 -4.494 -11.416 1.00 82.00 92 GLY A CA 1
ATOM 736 C C . GLY A 1 92 ? 12.235 -5.665 -10.525 1.00 82.00 92 GLY A C 1
ATOM 737 O O . GLY A 1 92 ? 12.332 -5.613 -9.301 1.00 82.00 92 GLY A O 1
ATOM 738 N N . PRO A 1 93 ? 11.725 -6.748 -11.142 1.00 76.19 93 PRO A N 1
ATOM 739 C CA . PRO A 1 93 ? 11.245 -7.933 -10.428 1.00 76.19 93 PRO A CA 1
ATOM 740 C C . PRO A 1 93 ? 12.281 -8.648 -9.555 1.00 76.19 93 PRO A C 1
ATOM 742 O O . PRO A 1 93 ? 11.915 -9.240 -8.544 1.00 76.19 93 PRO A O 1
ATOM 745 N N . SER A 1 94 ? 13.555 -8.625 -9.955 1.00 77.25 94 SER A N 1
ATOM 746 C CA . SER A 1 94 ? 14.647 -9.244 -9.197 1.00 77.25 94 SER A CA 1
ATOM 747 C C . SER A 1 94 ? 14.879 -8.514 -7.878 1.00 77.25 94 SER A C 1
ATOM 749 O O . SER A 1 94 ? 14.866 -9.154 -6.834 1.00 77.25 94 SER A O 1
ATOM 751 N N . ALA A 1 95 ? 14.944 -7.179 -7.918 1.00 79.94 95 ALA A N 1
ATOM 752 C CA . ALA A 1 95 ? 15.143 -6.341 -6.737 1.00 79.94 95 ALA A CA 1
ATOM 753 C C . ALA A 1 95 ? 14.033 -6.523 -5.687 1.00 79.94 95 ALA A C 1
ATOM 755 O O . ALA A 1 95 ? 14.288 -6.447 -4.491 1.00 79.94 95 ALA A O 1
ATOM 756 N N . LEU A 1 96 ? 12.799 -6.839 -6.104 1.00 77.25 96 LEU A N 1
ATOM 757 C CA . LEU A 1 96 ? 11.705 -7.140 -5.172 1.00 77.25 96 LEU A CA 1
ATOM 758 C C . LEU A 1 96 ? 12.009 -8.355 -4.288 1.00 77.25 96 LEU A C 1
ATOM 760 O O . LEU A 1 96 ? 11.623 -8.375 -3.123 1.00 77.25 96 LEU A O 1
ATOM 764 N N . SER A 1 97 ? 12.717 -9.348 -4.828 1.00 75.69 97 SER A N 1
ATOM 765 C CA . SER A 1 97 ? 13.085 -10.548 -4.073 1.00 75.69 97 SER A CA 1
ATOM 766 C C . SER A 1 97 ? 14.146 -10.244 -3.015 1.00 75.69 97 SER A C 1
ATOM 768 O O . SER A 1 97 ? 14.085 -10.821 -1.934 1.00 75.69 97 SER A O 1
ATOM 770 N N . ASP A 1 98 ? 15.047 -9.295 -3.288 1.00 78.69 98 ASP A N 1
ATOM 771 C CA . ASP A 1 98 ? 16.105 -8.876 -2.358 1.00 78.69 98 ASP A CA 1
ATOM 772 C C . ASP A 1 98 ? 15.541 -8.146 -1.131 1.00 78.69 98 ASP A C 1
ATOM 774 O O . ASP A 1 98 ? 16.082 -8.243 -0.031 1.00 78.69 98 ASP A O 1
ATOM 778 N N . PHE A 1 99 ? 14.424 -7.433 -1.303 1.00 75.50 99 PHE A N 1
ATOM 779 C CA . PHE A 1 99 ? 13.749 -6.715 -0.220 1.00 75.50 99 PHE A CA 1
ATOM 780 C C . PHE A 1 99 ? 12.638 -7.516 0.460 1.00 75.50 99 PHE A C 1
ATOM 782 O O . PHE A 1 99 ? 11.992 -7.002 1.379 1.00 75.50 99 PHE A O 1
ATOM 789 N N . ARG A 1 100 ? 12.397 -8.758 0.025 1.00 73.00 100 ARG A N 1
ATOM 790 C CA . ARG A 1 100 ? 11.352 -9.599 0.597 1.00 73.00 100 ARG A CA 1
ATOM 791 C C . ARG A 1 100 ? 11.689 -9.907 2.062 1.00 73.00 100 ARG A C 1
ATOM 793 O O . ARG A 1 100 ? 12.761 -10.453 2.329 1.00 73.00 100 ARG A O 1
ATOM 800 N N . PRO A 1 101 ? 10.791 -9.608 3.017 1.00 70.31 101 PRO A N 1
ATOM 801 C CA . PRO A 1 101 ? 11.025 -9.989 4.399 1.00 70.31 101 PRO A CA 1
ATOM 802 C C . PRO A 1 101 ? 11.084 -11.519 4.533 1.00 70.31 101 PRO A C 1
ATOM 804 O O . PRO A 1 101 ? 10.380 -12.247 3.829 1.00 70.31 101 PRO A O 1
ATOM 807 N N . SER A 1 102 ? 11.958 -11.990 5.427 1.00 72.69 102 SER A N 1
ATOM 808 C CA . SER A 1 102 ? 12.086 -13.396 5.815 1.00 72.69 102 SER A CA 1
ATOM 809 C C . SER A 1 102 ? 11.679 -13.528 7.288 1.00 72.69 102 SER A C 1
ATOM 811 O O . SER A 1 102 ? 12.304 -12.873 8.126 1.00 72.69 102 SER A O 1
ATOM 813 N N . PRO A 1 103 ? 10.647 -14.324 7.631 1.00 72.38 103 PRO A N 1
ATOM 814 C CA . PRO A 1 103 ? 9.888 -15.226 6.762 1.00 72.38 103 PRO A CA 1
ATOM 815 C C . PRO A 1 103 ? 8.976 -14.490 5.763 1.00 72.38 103 PRO A C 1
ATOM 817 O O . PRO A 1 103 ? 8.597 -13.343 6.005 1.00 72.38 103 PRO A O 1
ATOM 820 N N . PRO A 1 104 ? 8.630 -15.141 4.634 1.00 64.75 104 PRO A N 1
ATOM 821 C CA . PRO A 1 104 ? 7.806 -14.531 3.605 1.00 64.75 104 PRO A CA 1
ATOM 822 C C . PRO A 1 104 ? 6.459 -14.052 4.170 1.00 64.75 104 PRO A C 1
ATOM 824 O O . PRO A 1 104 ? 5.828 -14.793 4.925 1.00 64.75 104 PRO A O 1
ATOM 827 N N . PRO A 1 105 ? 6.016 -12.840 3.791 1.00 68.38 105 PRO A N 1
ATOM 828 C CA . PRO A 1 105 ? 4.779 -12.263 4.297 1.00 68.38 105 PRO A CA 1
ATOM 829 C C . PRO A 1 105 ? 3.555 -13.083 3.874 1.00 68.38 105 PRO A C 1
ATOM 831 O O . PRO A 1 105 ? 3.602 -13.803 2.872 1.00 68.38 105 PRO A O 1
ATOM 834 N N . ASP A 1 106 ? 2.466 -12.937 4.632 1.00 75.56 106 ASP A N 1
ATOM 835 C CA . ASP A 1 106 ? 1.176 -13.562 4.331 1.00 75.56 106 ASP A CA 1
ATOM 836 C C . ASP A 1 106 ? 0.667 -13.163 2.933 1.00 75.56 106 ASP A C 1
ATOM 838 O O . ASP A 1 106 ? 1.001 -12.091 2.414 1.00 75.56 106 ASP A O 1
ATOM 842 N N . ARG A 1 107 ? -0.143 -14.025 2.311 1.00 68.62 107 ARG A N 1
ATOM 843 C CA . ARG A 1 107 ? -0.630 -13.849 0.931 1.00 68.62 107 ARG A CA 1
ATOM 844 C C . ARG A 1 107 ? -1.527 -12.629 0.752 1.00 68.62 107 ARG A C 1
ATOM 846 O O . ARG A 1 107 ? -1.652 -12.133 -0.364 1.00 68.62 107 ARG A O 1
ATOM 853 N N . ASP A 1 108 ? -2.093 -12.135 1.844 1.00 68.88 108 ASP A N 1
ATOM 854 C CA . ASP A 1 108 ? -2.930 -10.939 1.856 1.00 68.88 108 ASP A CA 1
ATOM 855 C C . ASP A 1 108 ? -2.114 -9.637 1.785 1.00 68.88 108 ASP A C 1
ATOM 857 O O . ASP A 1 108 ? -2.680 -8.560 1.614 1.00 68.88 108 ASP A O 1
ATOM 861 N N . ARG A 1 109 ? -0.780 -9.707 1.908 1.00 76.56 109 ARG A N 1
ATOM 862 C CA . ARG A 1 109 ? 0.087 -8.524 1.887 1.00 76.56 109 ARG A CA 1
ATOM 863 C C . ARG A 1 109 ? 0.397 -8.052 0.474 1.00 76.56 109 ARG A C 1
ATOM 865 O O . ARG A 1 109 ? 0.520 -8.839 -0.472 1.00 76.56 109 ARG A O 1
ATOM 872 N N . TRP A 1 110 ? 0.632 -6.751 0.340 1.00 74.25 110 TRP A N 1
ATOM 873 C CA . TRP A 1 110 ? 0.859 -6.110 -0.955 1.00 74.25 110 TRP A CA 1
ATOM 874 C C . TRP A 1 110 ? 2.111 -6.634 -1.664 1.00 74.25 110 TRP A C 1
ATOM 876 O O . TRP A 1 110 ? 2.154 -6.723 -2.894 1.00 74.25 110 TRP A O 1
ATOM 886 N N . TRP A 1 111 ? 3.103 -7.081 -0.895 1.00 72.38 111 TRP A N 1
ATOM 887 C CA . TRP A 1 111 ? 4.282 -7.777 -1.408 1.00 72.38 111 TRP A CA 1
ATOM 888 C C . TRP A 1 111 ? 3.936 -9.020 -2.221 1.00 72.38 111 TRP A C 1
ATOM 890 O O . TRP A 1 111 ? 4.483 -9.219 -3.309 1.00 72.38 111 TRP A O 1
ATOM 900 N N . TRP A 1 112 ? 3.018 -9.846 -1.720 1.00 69.94 112 TRP A N 1
ATOM 901 C CA . TRP A 1 112 ? 2.602 -11.059 -2.414 1.00 69.94 112 TRP A CA 1
ATOM 902 C C . TRP A 1 112 ? 1.833 -10.724 -3.693 1.00 69.94 112 TRP A C 1
ATOM 904 O O . TRP A 1 112 ? 2.130 -11.274 -4.757 1.00 69.94 112 TRP A O 1
ATOM 914 N N . PHE A 1 113 ? 0.937 -9.735 -3.625 1.00 73.88 113 PHE A N 1
ATOM 915 C CA . PHE A 1 113 ? 0.189 -9.270 -4.791 1.00 73.88 113 PHE A CA 1
ATOM 916 C C . PHE A 1 113 ? 1.109 -8.802 -5.934 1.00 73.88 113 PHE A C 1
ATOM 918 O O . PHE A 1 113 ? 0.890 -9.142 -7.100 1.00 73.88 113 PHE A O 1
ATOM 925 N N . ILE A 1 114 ? 2.180 -8.062 -5.625 1.00 74.94 114 ILE A N 1
ATOM 926 C CA . ILE A 1 114 ? 3.132 -7.613 -6.650 1.00 74.94 114 ILE A CA 1
ATOM 927 C C . ILE A 1 114 ? 3.917 -8.791 -7.236 1.00 74.94 114 ILE A C 1
ATOM 929 O O . ILE A 1 114 ? 4.115 -8.834 -8.454 1.00 74.94 114 ILE A O 1
ATOM 933 N N . HIS A 1 115 ? 4.323 -9.763 -6.418 1.00 71.19 115 HIS A N 1
ATOM 934 C CA . HIS A 1 115 ? 4.970 -10.980 -6.913 1.00 71.19 115 HIS A CA 1
ATOM 935 C C . HIS A 1 115 ? 4.068 -11.758 -7.884 1.00 71.19 115 HIS A C 1
ATOM 937 O O . HIS A 1 115 ? 4.525 -12.154 -8.962 1.00 71.19 115 HIS A O 1
ATOM 943 N N . GLU A 1 116 ? 2.783 -11.924 -7.565 1.00 75.50 116 GLU A N 1
ATOM 944 C CA . GLU A 1 116 ? 1.824 -12.567 -8.470 1.00 75.50 116 GLU A CA 1
ATOM 945 C C . GLU A 1 116 ? 1.614 -11.758 -9.757 1.00 75.50 116 GLU A C 1
ATOM 947 O O . GLU A 1 116 ? 1.621 -12.320 -10.858 1.00 75.50 116 GLU A O 1
ATOM 952 N N . ALA A 1 117 ? 1.506 -10.431 -9.654 1.00 72.19 117 ALA A N 1
ATOM 953 C CA . ALA A 1 117 ? 1.368 -9.552 -10.814 1.00 72.19 117 ALA A CA 1
ATOM 954 C C . ALA A 1 117 ? 2.588 -9.633 -11.756 1.00 72.19 117 ALA A C 1
ATOM 956 O O . ALA A 1 117 ? 2.436 -9.632 -12.986 1.00 72.19 117 ALA A O 1
ATOM 957 N N . VAL A 1 118 ? 3.800 -9.749 -11.200 1.00 71.88 118 VAL A N 1
ATOM 958 C CA . VAL A 1 118 ? 5.036 -10.008 -11.955 1.00 71.88 118 VAL A CA 1
ATOM 959 C C . VAL A 1 118 ? 4.963 -11.355 -12.669 1.00 71.88 118 VAL A C 1
ATOM 961 O O . VAL A 1 118 ? 5.193 -11.408 -13.883 1.00 71.88 118 VAL A O 1
ATOM 964 N N . ALA A 1 119 ? 4.636 -12.426 -11.943 1.00 73.06 119 ALA A N 1
ATOM 965 C CA . ALA A 1 119 ? 4.597 -13.783 -12.481 1.00 73.06 119 ALA A CA 1
ATOM 966 C C . ALA A 1 119 ? 3.575 -13.905 -13.625 1.00 73.06 119 ALA A C 1
ATOM 968 O O . ALA A 1 119 ? 3.900 -14.394 -14.712 1.00 73.06 119 ALA A O 1
ATOM 969 N N . ALA A 1 120 ? 2.370 -13.357 -13.440 1.00 76.12 120 ALA A N 1
ATOM 970 C CA . ALA A 1 120 ? 1.331 -13.329 -14.466 1.00 76.12 120 ALA A CA 1
ATOM 971 C C . ALA A 1 120 ? 1.772 -12.548 -15.719 1.00 76.12 120 ALA A C 1
ATOM 973 O O . ALA A 1 120 ? 1.489 -12.954 -16.853 1.00 76.12 120 ALA A O 1
ATOM 974 N N . ARG A 1 121 ? 2.501 -11.435 -15.551 1.00 69.44 121 ARG A N 1
ATOM 975 C CA . ARG A 1 121 ? 3.012 -10.644 -16.681 1.00 69.44 121 ARG A CA 1
ATOM 976 C C . ARG A 1 121 ? 4.117 -11.367 -17.447 1.00 69.44 121 ARG A C 1
ATOM 978 O O . ARG A 1 121 ? 4.129 -11.300 -18.678 1.00 69.44 121 ARG A O 1
ATOM 985 N N . GLN A 1 122 ? 5.028 -12.042 -16.750 1.00 66.81 122 GLN A N 1
ATOM 986 C CA . GLN A 1 122 ? 6.064 -12.855 -17.389 1.00 66.81 122 GLN A CA 1
ATOM 987 C C . GLN A 1 122 ? 5.436 -13.989 -18.204 1.00 66.81 122 GLN A C 1
ATOM 989 O O . GLN A 1 122 ? 5.751 -14.125 -19.385 1.00 66.81 122 GLN A O 1
ATOM 994 N N . GLN A 1 123 ? 4.464 -14.711 -17.641 1.00 67.56 123 GLN A N 1
ATOM 995 C CA . GLN A 1 123 ? 3.752 -15.774 -18.358 1.00 67.56 123 GLN A CA 1
ATOM 996 C C . GLN A 1 123 ? 3.044 -15.265 -19.620 1.00 67.56 123 GLN A C 1
ATOM 998 O O . GLN A 1 123 ? 3.132 -15.897 -20.672 1.00 67.56 123 GLN A O 1
ATOM 1003 N N . ARG A 1 124 ? 2.383 -14.099 -19.560 1.00 68.12 124 ARG A N 1
ATOM 1004 C CA . ARG A 1 124 ? 1.754 -13.487 -20.746 1.00 68.12 124 ARG A CA 1
ATOM 1005 C C . ARG A 1 124 ? 2.778 -13.120 -21.821 1.00 68.12 124 ARG A C 1
ATOM 1007 O O . ARG A 1 124 ? 2.520 -13.359 -22.994 1.00 68.12 124 ARG A O 1
ATOM 1014 N N . ARG A 1 125 ? 3.940 -12.578 -21.441 1.00 61.06 125 ARG A N 1
ATOM 1015 C CA . ARG A 1 125 ? 5.020 -12.264 -22.395 1.00 61.06 125 ARG A CA 1
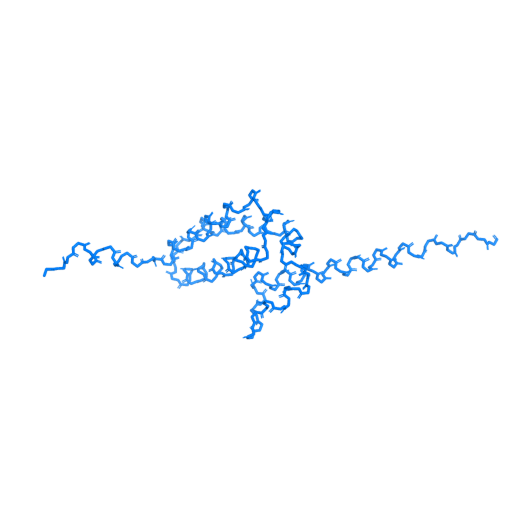ATOM 1016 C C . ARG A 1 125 ? 5.571 -13.516 -23.064 1.00 61.06 125 ARG A C 1
ATOM 1018 O O . ARG A 1 125 ? 5.704 -13.525 -24.281 1.00 61.06 125 ARG A O 1
ATOM 1025 N N . VAL A 1 126 ? 5.836 -14.565 -22.286 1.00 63.44 126 VAL A N 1
ATOM 1026 C CA . VAL A 1 126 ? 6.319 -15.843 -22.824 1.00 63.44 126 VAL A CA 1
ATOM 1027 C C . VAL A 1 126 ? 5.299 -16.421 -23.803 1.00 63.44 126 VAL A C 1
ATOM 1029 O O . VAL A 1 126 ? 5.690 -16.784 -24.907 1.00 63.44 126 VAL A O 1
ATOM 1032 N N . ARG A 1 127 ? 4.000 -16.408 -23.464 1.00 60.44 127 ARG A N 1
ATOM 1033 C CA . ARG A 1 127 ? 2.914 -16.890 -24.339 1.00 60.44 127 ARG A CA 1
ATOM 1034 C C . ARG A 1 127 ? 2.762 -16.087 -25.635 1.00 60.44 127 ARG A C 1
ATOM 1036 O O . ARG A 1 127 ? 2.540 -16.679 -26.681 1.00 60.44 127 ARG A O 1
ATOM 1043 N N . VAL A 1 128 ? 2.898 -14.760 -25.596 1.00 60.88 128 VAL A N 1
ATOM 1044 C CA . VAL A 1 128 ? 2.827 -13.921 -26.810 1.00 60.88 128 VAL A CA 1
ATOM 1045 C C . VAL A 1 128 ? 4.046 -14.142 -27.712 1.00 60.88 128 VAL A C 1
ATOM 1047 O O . VAL A 1 128 ? 3.895 -14.209 -28.927 1.00 60.88 128 VAL A O 1
ATOM 1050 N N . LEU A 1 129 ? 5.239 -14.318 -27.138 1.00 56.06 129 LEU A N 1
ATOM 1051 C CA . LEU A 1 129 ? 6.460 -14.581 -27.908 1.00 56.06 129 LEU A CA 1
ATOM 1052 C C . LEU A 1 129 ? 6.489 -15.995 -28.509 1.00 56.06 129 LEU A C 1
ATOM 1054 O O . LEU A 1 129 ? 6.961 -16.163 -29.628 1.00 56.06 129 LEU A O 1
ATOM 1058 N N . THR A 1 130 ? 5.933 -16.996 -27.821 1.00 54.78 130 THR A N 1
ATOM 1059 C CA . THR A 1 130 ? 5.761 -18.345 -28.396 1.00 54.78 130 THR A CA 1
ATOM 1060 C C . THR A 1 130 ? 4.604 -18.419 -29.395 1.00 54.78 130 THR A C 1
ATOM 1062 O O . THR A 1 130 ? 4.708 -19.149 -30.374 1.00 54.78 130 THR A O 1
ATOM 1065 N N . GLY A 1 131 ? 3.538 -17.631 -29.217 1.00 48.16 131 GLY A N 1
ATOM 1066 C CA . GLY A 1 131 ? 2.420 -17.553 -30.167 1.00 48.16 131 GLY A CA 1
ATOM 1067 C C . GLY A 1 131 ? 2.741 -16.794 -31.461 1.00 48.16 131 GLY A C 1
ATOM 1068 O O . GLY A 1 131 ? 2.236 -17.160 -32.517 1.00 48.16 131 GLY A O 1
ATOM 1069 N N . ALA A 1 132 ? 3.611 -15.779 -31.416 1.00 48.47 132 ALA A N 1
ATOM 1070 C CA . ALA A 1 132 ? 4.046 -15.037 -32.606 1.00 48.47 132 ALA A CA 1
ATOM 1071 C C . ALA A 1 132 ? 5.138 -15.763 -33.423 1.00 48.47 132 ALA A C 1
ATOM 1073 O O . ALA A 1 132 ? 5.325 -15.461 -34.598 1.00 48.47 132 ALA A O 1
ATOM 1074 N N . GLY A 1 133 ? 5.839 -16.739 -32.831 1.00 41.94 133 GLY A N 1
ATOM 1075 C CA . GLY A 1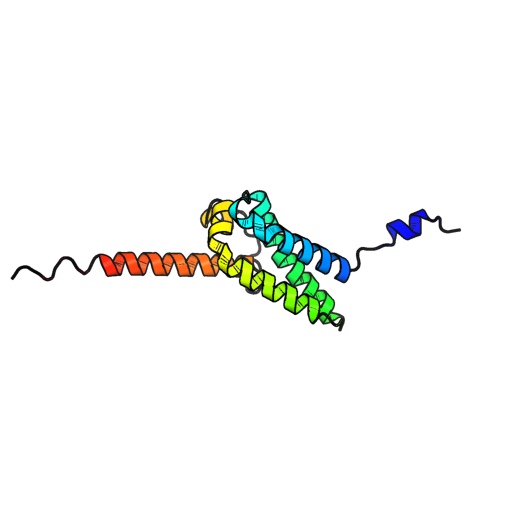 133 ? 6.857 -17.551 -33.514 1.00 41.94 133 GLY A CA 1
ATOM 1076 C C . GLY A 1 133 ? 6.307 -18.697 -34.377 1.00 41.94 133 GLY A C 1
ATOM 1077 O O . GLY A 1 133 ? 7.063 -19.293 -35.136 1.00 41.94 133 GLY A O 1
ATOM 1078 N N . LEU A 1 134 ? 5.004 -18.996 -34.301 1.00 44.62 134 LEU A N 1
ATOM 1079 C CA . LEU A 1 134 ? 4.348 -20.092 -35.035 1.00 44.62 134 LEU A CA 1
ATOM 1080 C C . LEU A 1 134 ? 3.491 -19.617 -36.225 1.00 44.62 134 LEU A C 1
ATOM 1082 O O . LEU A 1 134 ? 2.574 -20.315 -36.640 1.00 44.62 134 LEU A O 1
ATOM 1086 N N . ALA A 1 135 ? 3.777 -18.442 -36.794 1.00 47.19 135 ALA A N 1
ATOM 1087 C CA . ALA A 1 135 ? 3.097 -17.946 -38.000 1.00 47.19 135 ALA A CA 1
ATOM 1088 C C . ALA A 1 135 ? 3.992 -17.887 -39.258 1.00 47.19 135 ALA A C 1
ATOM 1090 O O . ALA A 1 135 ? 3.552 -17.380 -40.283 1.00 47.19 135 ALA A O 1
ATOM 1091 N N . VAL A 1 136 ? 5.235 -18.396 -39.215 1.00 46.28 136 VAL A N 1
ATOM 1092 C CA . VAL A 1 136 ? 6.202 -18.245 -40.331 1.00 46.28 136 VAL A CA 1
ATOM 1093 C C . VAL A 1 136 ? 6.456 -19.536 -41.139 1.00 46.28 136 VAL A C 1
ATOM 1095 O O . VAL A 1 136 ? 7.132 -19.483 -42.156 1.00 46.28 136 VAL A O 1
ATOM 1098 N N . PHE A 1 137 ? 5.864 -20.690 -40.803 1.00 47.31 137 PHE A N 1
ATOM 1099 C CA . PHE A 1 137 ? 6.144 -21.960 -41.514 1.00 47.31 137 PHE A CA 1
ATOM 1100 C C . PHE A 1 137 ? 4.928 -22.662 -42.147 1.00 47.31 137 PHE A C 1
ATOM 1102 O O . PHE A 1 137 ? 4.873 -23.886 -42.194 1.00 47.31 137 PHE A O 1
ATOM 1109 N N . ALA A 1 138 ? 3.955 -21.918 -42.678 1.00 45.78 138 ALA A N 1
ATOM 1110 C CA . ALA A 1 138 ? 2.834 -22.515 -43.421 1.00 45.78 138 ALA A CA 1
ATOM 1111 C C . ALA A 1 138 ? 2.527 -21.763 -44.727 1.00 45.78 138 ALA A C 1
ATOM 1113 O O . ALA A 1 138 ? 1.404 -21.328 -44.959 1.00 45.78 138 ALA A O 1
ATOM 1114 N N . GLY A 1 139 ? 3.543 -21.580 -45.573 1.00 41.62 139 GLY A N 1
ATOM 1115 C CA . GLY A 1 139 ? 3.386 -20.907 -46.862 1.00 41.62 139 GLY A CA 1
ATOM 1116 C C . GLY A 1 139 ? 4.516 -21.197 -47.844 1.00 41.62 139 GLY A C 1
ATOM 1117 O O . GLY A 1 139 ? 5.127 -20.259 -48.340 1.00 41.62 139 GLY A O 1
ATOM 1118 N N . LEU A 1 140 ? 4.831 -22.474 -48.079 1.00 43.00 140 LEU A N 1
ATOM 1119 C CA . LEU A 1 140 ? 5.570 -22.924 -49.265 1.00 43.00 140 LEU A CA 1
ATOM 1120 C C . LEU A 1 140 ? 5.397 -24.442 -49.430 1.00 43.00 140 LEU A C 1
ATOM 1122 O O . LEU A 1 140 ? 6.185 -25.237 -48.922 1.00 43.00 140 LEU A O 1
ATOM 1126 N N . ALA A 1 141 ? 4.313 -24.812 -50.107 1.00 40.47 141 ALA A N 1
ATOM 1127 C CA . ALA A 1 141 ? 4.144 -26.058 -50.845 1.00 40.47 141 ALA A CA 1
ATOM 1128 C C . ALA A 1 141 ? 3.227 -25.762 -52.035 1.00 40.47 141 ALA A C 1
ATOM 1130 O O . ALA A 1 141 ? 2.224 -25.042 -51.815 1.00 40.47 141 ALA A O 1
#

Sequence (141 aa):
MATKSDYLQQKRLNPADDLRRTLDSLEAIQPTIKQLNSTQALGVLRDLDHAYDLLRQLEAKDINLQGEHGRFQAIEAFMRRWTAPLLRGLGGPSALSDFRPSPPPDRDRWWWFIHEAVAARQQRRVRVLTGAGLAVFAGLA

Foldseek 3Di:
DDDPVVVVVPVPCDLVNVLVVLLVVLVVCLVVLLVAAQVRLVVNLVSLQSNVVSVVVVVVVVDPCVVSVVSSVVSVVSCLVCLVSSQVNNVHPVSLVVPADPVGDDCPGPSVVSNVVNVVVVVVVVVVVVVVVPPPPDPDD

Radius of gyration: 21.21 Å; chains: 1; bounding box: 32×47×90 Å

Secondary structure (DSSP, 8-state):
---HHHHHHT----HHHHHHHHHHHHHHHGGGGGG--HHHHHHHHHHHHHHHHHHHHHHTTT---HHHHHHHHHHHHHHHHHHHHHHHHTTSHHHHHHT--SSPPPTTSHHHHHHHHHHHHHHHHHHHHHHHTTSSSS---

pLDDT: mean 77.37, std 16.11, range [40.47, 95.88]